Protein AF-A0A2T6CZB6-F1 (afdb_monomer_lite)

pLDDT: mean 95.71, std 3.41, range [75.12, 98.56]

Sequence (155 aa):
MEKVGVYDSRVLAYAHFWNPETTRARNELVRSARQARKDGNDAEYQNLHDRIEQLDRRNHLQVFSTESVAELLAAIAPRLESLQRELGVVRLVSRWDEAALAAVPETARVDVTDRLAAEFLPAPTDRQREIMAQMKEKAPLPLPVARMMAAANKL

Structure (mmCIF, N/CA/C/O backbone):
data_AF-A0A2T6CZB6-F1
#
_entry.id   AF-A0A2T6CZB6-F1
#
loop_
_atom_site.group_PDB
_atom_site.id
_atom_site.type_symbol
_atom_site.label_atom_id
_atom_site.label_alt_id
_atom_site.label_comp_id
_atom_site.label_asym_id
_atom_site.label_entity_id
_atom_site.label_seq_id
_atom_site.pdbx_PDB_ins_code
_atom_site.Cartn_x
_atom_site.Cartn_y
_atom_site.Cartn_z
_atom_site.occupancy
_atom_site.B_iso_or_equiv
_atom_site.auth_seq_id
_atom_site.auth_comp_id
_atom_site.auth_asym_id
_atom_site.auth_atom_id
_atom_site.pdbx_PDB_model_num
ATOM 1 N N . MET A 1 1 ? -14.763 -9.496 23.912 1.00 75.12 1 MET A N 1
ATOM 2 C CA . MET A 1 1 ? -15.078 -9.324 22.479 1.00 75.12 1 MET A CA 1
ATOM 3 C C . MET A 1 1 ? -13.763 -9.195 21.740 1.00 75.12 1 MET A C 1
ATOM 5 O O . MET A 1 1 ? -12.952 -8.371 22.149 1.00 75.12 1 MET A O 1
ATOM 9 N N . GLU A 1 2 ? -13.527 -10.029 20.733 1.00 89.94 2 GLU A N 1
ATOM 10 C CA . GLU A 1 2 ? -12.305 -9.961 19.926 1.00 89.94 2 GLU A CA 1
ATOM 11 C C . GLU A 1 2 ? -12.280 -8.666 19.104 1.00 89.94 2 GLU A C 1
ATOM 13 O O . GLU A 1 2 ? -13.310 -8.248 18.571 1.00 89.94 2 GLU A O 1
ATOM 18 N N . LYS A 1 3 ? -11.122 -8.002 19.036 1.00 97.44 3 LYS A N 1
ATOM 19 C CA . LYS A 1 3 ? -10.943 -6.771 18.257 1.00 97.44 3 LYS A CA 1
ATOM 20 C C . LYS A 1 3 ? -10.440 -7.095 16.853 1.00 97.44 3 LYS A C 1
ATOM 22 O O . LYS A 1 3 ? -9.636 -8.007 16.670 1.00 97.44 3 LYS A O 1
ATOM 27 N N . VAL A 1 4 ? -10.884 -6.327 15.866 1.00 97.88 4 VAL A N 1
ATOM 28 C CA . VAL A 1 4 ? -10.471 -6.447 14.463 1.00 97.88 4 VAL A CA 1
ATOM 29 C C . VAL A 1 4 ? -9.720 -5.186 14.063 1.00 97.88 4 VAL A C 1
ATOM 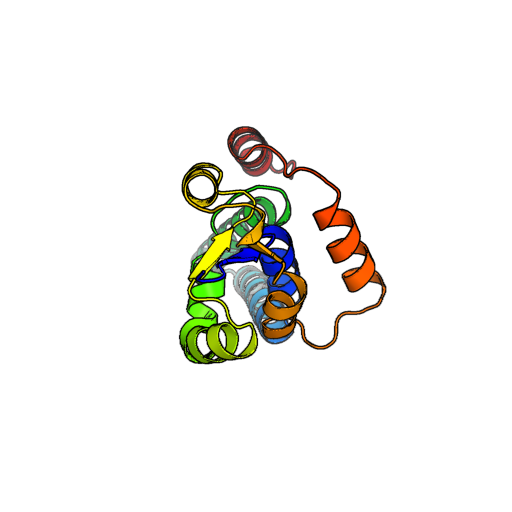31 O O . VAL A 1 4 ? -10.239 -4.082 14.227 1.00 97.88 4 VAL A O 1
ATOM 34 N N . GLY A 1 5 ? -8.515 -5.355 13.525 1.00 97.94 5 GLY A N 1
ATOM 35 C CA . GLY A 1 5 ? -7.730 -4.258 12.978 1.00 97.94 5 GLY A CA 1
ATOM 36 C C . GLY A 1 5 ? -8.301 -3.848 11.630 1.00 97.94 5 GLY A C 1
ATOM 37 O O . GLY A 1 5 ? -8.344 -4.653 10.705 1.00 97.94 5 GLY A O 1
ATOM 38 N N . VAL A 1 6 ? -8.748 -2.607 11.515 1.00 98.19 6 VAL A N 1
ATOM 39 C CA . VAL A 1 6 ? -9.231 -2.014 10.272 1.00 98.19 6 VAL A CA 1
ATOM 40 C C . VAL A 1 6 ? -8.147 -1.102 9.717 1.00 98.19 6 VAL A C 1
ATOM 42 O O . VAL A 1 6 ? -7.551 -0.331 10.465 1.00 98.19 6 VAL A O 1
ATOM 45 N N . TYR A 1 7 ? -7.868 -1.203 8.420 1.00 98.00 7 TYR A N 1
ATOM 46 C CA . TYR A 1 7 ? -6.802 -0.428 7.787 1.00 98.00 7 TYR A CA 1
ATOM 47 C C . TYR A 1 7 ? -7.228 0.203 6.458 1.00 98.00 7 TYR A C 1
ATOM 49 O O . TYR A 1 7 ? -8.023 -0.369 5.713 1.00 98.00 7 TYR A O 1
ATOM 57 N N . ASP A 1 8 ? -6.674 1.367 6.118 1.00 98.31 8 ASP A N 1
ATOM 58 C CA . ASP A 1 8 ? -6.808 1.955 4.779 1.00 98.31 8 ASP A CA 1
ATOM 59 C C . ASP A 1 8 ? -5.756 1.381 3.820 1.00 98.31 8 ASP A C 1
ATOM 61 O O . ASP A 1 8 ? -4.593 1.781 3.863 1.00 98.31 8 ASP A O 1
ATOM 65 N N . SER A 1 9 ? -6.156 0.462 2.931 1.00 98.06 9 SER A N 1
ATOM 66 C CA . SER A 1 9 ? -5.238 -0.213 1.994 1.00 98.06 9 SER A CA 1
ATOM 67 C C . SER A 1 9 ? -4.394 0.752 1.159 1.00 98.06 9 SER A C 1
ATOM 69 O O . SER A 1 9 ? -3.232 0.461 0.876 1.00 98.06 9 SER A O 1
ATOM 71 N N . ARG A 1 10 ? -4.933 1.928 0.825 1.00 98.56 10 ARG A N 1
ATOM 72 C CA . ARG A 1 10 ? -4.228 2.937 0.029 1.00 98.56 10 ARG A CA 1
ATOM 73 C C . ARG A 1 10 ? -3.051 3.539 0.776 1.00 98.56 10 ARG A C 1
ATOM 75 O O . ARG A 1 10 ? -2.023 3.825 0.171 1.00 98.56 10 ARG A O 1
ATOM 82 N N . VAL A 1 11 ? -3.186 3.724 2.089 1.00 98.56 11 VAL A N 1
ATOM 83 C CA . VAL A 1 11 ? -2.100 4.243 2.928 1.00 98.56 11 VAL A CA 1
ATOM 84 C C . VAL A 1 11 ? -0.960 3.229 2.993 1.00 98.56 11 VAL A C 1
ATOM 86 O O . VAL A 1 11 ? 0.198 3.627 2.888 1.00 98.56 11 VAL A O 1
ATOM 89 N N . LEU A 1 12 ? -1.262 1.926 3.069 1.00 98.31 12 LEU A N 1
ATOM 90 C CA . LEU A 1 12 ? -0.222 0.892 3.002 1.00 98.31 12 LEU A CA 1
ATOM 91 C C . LEU A 1 12 ? 0.455 0.862 1.634 1.00 98.31 12 LEU A C 1
ATOM 93 O O . LEU A 1 12 ? 1.680 0.809 1.572 1.00 98.31 12 LEU A O 1
ATOM 97 N N . ALA A 1 13 ? -0.318 0.957 0.550 1.00 98.38 13 ALA A N 1
ATOM 98 C CA . ALA A 1 13 ? 0.228 1.030 -0.802 1.00 98.38 13 ALA A CA 1
ATOM 99 C C . ALA A 1 13 ? 1.147 2.246 -0.988 1.00 98.38 13 ALA A C 1
ATOM 101 O O . ALA A 1 13 ? 2.247 2.123 -1.525 1.00 98.38 13 ALA A O 1
ATOM 102 N N . TYR A 1 14 ? 0.738 3.411 -0.479 1.00 98.44 14 TYR A N 1
ATOM 103 C CA . TYR A 1 14 ? 1.541 4.629 -0.509 1.00 98.44 14 TYR A CA 1
ATOM 104 C C . TYR A 1 14 ? 2.826 4.493 0.320 1.00 98.44 14 TYR A C 1
ATOM 106 O O . TYR A 1 14 ? 3.910 4.829 -0.160 1.00 98.44 14 TYR A O 1
ATOM 114 N N . ALA A 1 15 ? 2.734 3.964 1.543 1.00 98.31 15 ALA A N 1
ATOM 115 C CA . ALA A 1 15 ? 3.894 3.711 2.394 1.00 98.31 15 ALA A CA 1
ATOM 116 C C . ALA A 1 15 ? 4.879 2.730 1.734 1.00 98.31 15 ALA A C 1
ATOM 118 O O . ALA A 1 15 ? 6.076 3.004 1.675 1.00 98.31 15 ALA A O 1
ATOM 119 N N . HIS A 1 16 ? 4.376 1.636 1.160 1.00 97.81 16 HIS A N 1
ATOM 120 C CA . HIS A 1 16 ? 5.180 0.666 0.421 1.00 97.81 16 HIS A CA 1
ATOM 121 C C . HIS A 1 16 ? 5.838 1.276 -0.822 1.00 97.81 16 HIS A C 1
ATOM 123 O O . HIS A 1 16 ? 7.024 1.061 -1.055 1.00 97.81 16 HIS A O 1
ATOM 129 N N . PHE A 1 17 ? 5.124 2.098 -1.595 1.00 96.81 17 PHE A N 1
ATOM 130 C CA . PHE A 1 17 ? 5.687 2.773 -2.769 1.00 96.81 17 PHE A CA 1
ATOM 131 C C . PHE A 1 17 ? 6.928 3.620 -2.431 1.00 96.81 17 PHE A C 1
ATOM 133 O O . PHE A 1 17 ? 7.885 3.674 -3.216 1.00 96.81 17 PHE A O 1
ATOM 140 N N . TRP A 1 18 ? 6.914 4.251 -1.254 1.00 97.38 18 TRP A N 1
ATOM 141 C CA . TRP A 1 18 ? 7.995 5.087 -0.731 1.00 97.38 18 TRP A CA 1
ATOM 142 C C . TRP A 1 18 ? 9.009 4.347 0.145 1.00 97.38 18 TRP A C 1
ATOM 144 O O . TRP A 1 18 ? 9.995 4.957 0.565 1.00 97.38 18 TRP A O 1
ATOM 154 N N . ASN A 1 19 ? 8.822 3.051 0.394 1.00 96.06 19 ASN A N 1
ATOM 155 C CA . ASN A 1 19 ? 9.808 2.233 1.088 1.00 96.06 19 ASN A CA 1
ATOM 156 C C . ASN A 1 19 ? 11.174 2.324 0.358 1.00 96.06 19 ASN A C 1
ATOM 158 O O . ASN A 1 19 ? 11.210 2.260 -0.881 1.00 96.06 19 ASN A O 1
ATOM 162 N N . PRO A 1 20 ? 12.305 2.470 1.079 1.00 95.06 20 PRO A N 1
ATOM 163 C CA . PRO A 1 20 ? 13.621 2.626 0.459 1.00 95.06 20 PRO A CA 1
ATOM 164 C C . PRO A 1 20 ? 14.034 1.472 -0.460 1.00 95.06 20 PRO A C 1
ATOM 166 O O . PRO A 1 20 ? 14.597 1.716 -1.527 1.00 95.06 20 PRO A O 1
ATOM 169 N N . GLU A 1 21 ? 13.755 0.228 -0.078 1.00 94.19 21 GLU A N 1
ATOM 170 C CA . GLU A 1 21 ? 14.091 -0.964 -0.862 1.00 94.19 21 GLU A CA 1
ATOM 171 C C . GLU A 1 21 ? 13.222 -1.048 -2.116 1.00 94.19 21 GLU A C 1
ATOM 173 O O . GLU A 1 21 ? 13.746 -1.198 -3.221 1.00 94.19 21 GLU A O 1
ATOM 178 N N . THR A 1 22 ? 11.913 -0.825 -1.973 1.00 94.31 22 THR A N 1
ATOM 179 C CA . THR A 1 22 ? 10.974 -0.773 -3.107 1.00 94.31 22 THR A CA 1
ATOM 180 C C . THR A 1 22 ? 11.348 0.336 -4.091 1.00 94.31 22 THR A C 1
ATOM 182 O O . THR A 1 22 ? 11.373 0.127 -5.306 1.00 94.31 22 THR A O 1
ATOM 185 N N . THR A 1 23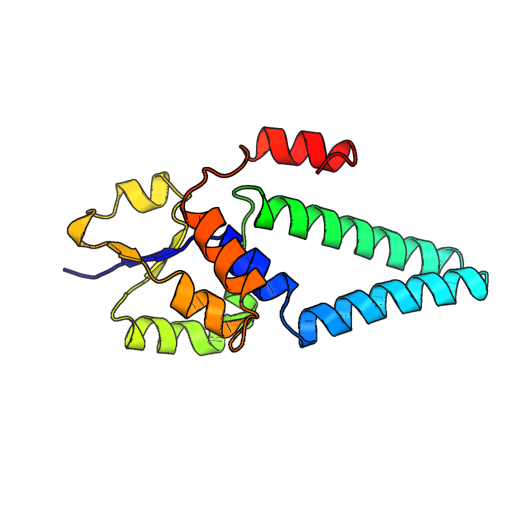 ? 11.714 1.513 -3.581 1.00 94.88 23 THR A N 1
ATOM 186 C CA . THR A 1 23 ? 12.185 2.637 -4.399 1.00 94.88 23 THR A CA 1
ATOM 187 C C . THR A 1 23 ? 13.477 2.296 -5.136 1.00 94.88 23 THR A C 1
ATOM 189 O O . THR A 1 23 ? 13.598 2.595 -6.326 1.00 94.88 23 THR A O 1
ATOM 192 N N . ARG A 1 24 ? 14.438 1.641 -4.471 1.00 97.00 24 ARG A N 1
ATOM 193 C CA . ARG A 1 24 ? 15.678 1.180 -5.112 1.00 97.00 24 ARG A CA 1
ATOM 194 C C . ARG A 1 24 ? 15.391 0.170 -6.219 1.00 97.00 24 ARG A C 1
ATOM 196 O O . ARG A 1 24 ? 15.887 0.363 -7.325 1.00 97.00 24 ARG A O 1
ATOM 203 N N . ALA A 1 25 ? 14.563 -0.840 -5.956 1.00 96.12 25 ALA A N 1
ATOM 204 C CA . ALA A 1 25 ? 14.207 -1.870 -6.930 1.00 96.12 25 ALA A CA 1
ATOM 205 C C . ALA A 1 25 ? 13.505 -1.288 -8.168 1.00 96.12 25 ALA A C 1
ATOM 207 O O . ALA A 1 25 ? 13.854 -1.627 -9.298 1.00 96.12 25 ALA A O 1
ATOM 208 N N . ARG A 1 26 ? 12.567 -0.351 -7.978 1.00 96.12 26 ARG A N 1
ATOM 209 C CA . ARG A 1 26 ? 11.908 0.359 -9.086 1.00 96.12 26 ARG A CA 1
ATOM 210 C C . ARG A 1 26 ? 12.903 1.184 -9.907 1.00 96.12 26 ARG A C 1
ATOM 212 O O . ARG A 1 26 ? 12.876 1.142 -11.134 1.00 96.12 26 ARG A O 1
ATOM 219 N N . ASN A 1 27 ? 13.798 1.917 -9.246 1.00 97.25 27 ASN A N 1
ATOM 220 C CA . ASN A 1 27 ? 14.816 2.715 -9.932 1.00 97.25 27 ASN A CA 1
ATOM 221 C C . ASN A 1 27 ? 15.811 1.839 -10.707 1.00 97.25 27 ASN A C 1
ATOM 223 O O . ASN A 1 27 ? 16.243 2.234 -11.789 1.00 97.25 27 ASN A O 1
ATOM 227 N N . GLU A 1 28 ? 16.160 0.665 -10.172 1.00 98.19 28 GLU A N 1
ATOM 228 C CA . GLU A 1 28 ? 16.961 -0.336 -10.878 1.00 98.19 28 GLU A CA 1
ATOM 229 C C . GLU A 1 28 ? 16.247 -0.808 -12.139 1.00 98.19 28 GLU A C 1
ATOM 231 O O . GLU A 1 28 ? 16.810 -0.695 -13.220 1.00 98.19 28 GLU A O 1
ATOM 236 N N . LEU A 1 29 ? 14.980 -1.216 -12.026 1.00 98.06 29 LEU A N 1
ATOM 237 C CA . LEU A 1 29 ? 14.179 -1.680 -13.159 1.00 98.06 29 LEU A CA 1
ATOM 238 C C . LEU A 1 29 ? 14.151 -0.651 -14.304 1.00 98.06 29 LEU A C 1
ATOM 240 O O . LEU A 1 29 ? 14.411 -0.987 -15.460 1.00 98.06 29 LEU A O 1
ATOM 244 N N . VAL A 1 30 ? 13.915 0.624 -13.977 1.00 98.06 30 VAL A N 1
ATOM 245 C CA . VAL A 1 30 ? 13.941 1.726 -14.952 1.00 98.06 30 VAL A CA 1
ATOM 246 C C . VAL A 1 30 ? 15.337 1.920 -15.552 1.00 98.06 30 VAL A C 1
ATOM 248 O O . VAL A 1 30 ? 15.465 2.189 -16.750 1.00 98.06 30 VAL A O 1
ATOM 251 N N . ARG A 1 31 ? 16.401 1.803 -14.749 1.00 98.50 31 ARG A N 1
ATOM 252 C CA . ARG A 1 31 ? 17.780 1.927 -15.237 1.00 98.50 31 ARG A CA 1
ATOM 253 C C . ARG A 1 31 ? 18.136 0.787 -16.185 1.00 98.50 31 ARG A C 1
ATOM 255 O O . ARG A 1 31 ? 18.673 1.071 -17.253 1.00 98.50 31 ARG A O 1
ATOM 262 N N . SER A 1 32 ? 17.800 -0.452 -15.836 1.00 98.44 32 SER A N 1
ATOM 263 C CA . SER A 1 32 ? 18.013 -1.628 -16.679 1.00 98.44 32 SER A CA 1
ATOM 264 C C . SER A 1 32 ? 17.284 -1.484 -18.014 1.00 98.44 32 SER A C 1
ATOM 266 O O . SER A 1 32 ? 17.897 -1.696 -19.053 1.00 98.44 32 SER A O 1
ATOM 268 N N . ALA A 1 33 ? 16.027 -1.017 -18.015 1.00 98.38 33 ALA A N 1
ATOM 269 C CA . ALA A 1 33 ? 15.276 -0.799 -19.256 1.00 98.38 33 ALA A CA 1
ATOM 270 C C . ALA A 1 33 ? 15.961 0.243 -20.154 1.00 98.38 33 ALA A C 1
ATOM 272 O O . ALA A 1 33 ? 16.132 0.046 -21.357 1.00 98.38 33 ALA A O 1
ATOM 273 N N . ARG A 1 34 ? 16.418 1.355 -19.562 1.00 98.25 34 ARG A N 1
ATOM 274 C CA . ARG A 1 34 ? 17.177 2.386 -20.286 1.00 98.25 34 ARG A CA 1
ATOM 275 C C . ARG A 1 34 ? 18.493 1.848 -20.840 1.00 98.25 34 ARG A C 1
ATOM 277 O O . ARG A 1 34 ? 18.891 2.275 -21.918 1.00 98.25 34 ARG A O 1
ATOM 284 N N . GLN A 1 35 ? 19.168 0.965 -20.108 1.00 98.44 35 GLN A N 1
ATOM 285 C CA . GLN A 1 35 ? 20.424 0.364 -20.544 1.00 98.44 35 GLN A CA 1
ATOM 286 C C . GLN A 1 35 ? 20.196 -0.614 -21.702 1.00 98.44 35 GLN A C 1
ATOM 288 O O . GLN A 1 35 ? 20.817 -0.444 -22.743 1.00 98.44 35 GLN A O 1
ATOM 293 N N . ALA A 1 36 ? 19.221 -1.521 -21.592 1.00 98.44 36 ALA A N 1
ATOM 294 C CA . ALA A 1 36 ? 18.846 -2.437 -22.672 1.00 98.44 36 ALA A CA 1
ATOM 295 C C . ALA A 1 36 ? 18.514 -1.692 -23.976 1.00 98.44 36 ALA A C 1
ATOM 297 O O . ALA A 1 36 ? 18.984 -2.070 -25.047 1.00 98.44 36 ALA A O 1
ATOM 298 N N . ARG A 1 37 ? 17.794 -0.565 -23.876 1.00 97.88 37 ARG A N 1
ATOM 299 C CA . ARG A 1 37 ? 17.510 0.307 -25.025 1.00 97.88 37 ARG A CA 1
ATOM 300 C C . ARG A 1 37 ? 18.769 0.931 -25.635 1.00 97.88 37 ARG A C 1
ATOM 302 O O . ARG A 1 37 ? 18.846 1.065 -26.851 1.00 97.88 37 ARG A O 1
ATOM 309 N N . LYS A 1 38 ? 19.738 1.351 -24.815 1.00 98.19 38 LYS A N 1
ATOM 310 C CA . LYS A 1 38 ? 21.020 1.899 -25.302 1.00 98.19 38 LYS A CA 1
ATOM 311 C C . LYS A 1 38 ? 21.868 0.837 -25.993 1.00 98.19 38 LYS A C 1
ATOM 313 O O . LYS A 1 38 ? 22.531 1.152 -26.974 1.00 98.19 38 LYS A O 1
ATOM 318 N N . ASP A 1 39 ? 21.811 -0.392 -25.495 1.00 98.12 39 ASP A N 1
ATOM 319 C CA . ASP A 1 39 ? 22.574 -1.526 -26.016 1.00 98.12 39 ASP A CA 1
ATOM 320 C C . ASP A 1 39 ? 21.910 -2.174 -27.246 1.00 98.12 39 ASP A C 1
ATOM 322 O O . ASP A 1 39 ? 22.436 -3.143 -27.788 1.00 98.12 39 ASP A O 1
ATOM 326 N N . GLY A 1 40 ? 20.756 -1.659 -27.694 1.00 98.19 40 GLY A N 1
ATOM 327 C CA . GLY A 1 40 ? 19.997 -2.214 -28.820 1.00 98.19 40 GLY A CA 1
ATOM 328 C C . GLY A 1 40 ? 19.391 -3.592 -28.535 1.00 98.19 40 GLY A C 1
ATOM 329 O O . GLY A 1 40 ? 19.060 -4.327 -29.463 1.00 98.19 40 GLY A O 1
ATOM 330 N N . ASN A 1 41 ? 19.264 -3.971 -27.260 1.00 98.19 41 ASN A N 1
ATOM 331 C CA . ASN A 1 41 ? 18.639 -5.223 -26.854 1.00 98.19 41 ASN A CA 1
ATOM 332 C C . ASN A 1 41 ? 17.124 -5.026 -26.708 1.00 98.19 41 ASN A C 1
ATOM 334 O O . ASN A 1 41 ? 16.596 -4.894 -25.601 1.00 98.19 41 ASN A O 1
ATOM 338 N N . ASP A 1 42 ? 16.433 -4.986 -27.846 1.00 97.75 42 ASP A N 1
ATOM 339 C CA . ASP A 1 42 ? 15.001 -4.680 -27.915 1.00 97.75 42 ASP A CA 1
ATOM 340 C C . ASP A 1 42 ? 14.132 -5.688 -27.149 1.00 97.75 42 ASP A C 1
ATOM 342 O O . ASP A 1 42 ? 13.152 -5.299 -26.514 1.00 97.75 42 ASP A O 1
ATOM 346 N N . ALA A 1 43 ? 14.507 -6.972 -27.148 1.00 98.19 43 ALA A N 1
ATOM 347 C CA . ALA A 1 43 ? 13.770 -8.011 -26.429 1.00 98.19 43 ALA A CA 1
ATOM 348 C C . ALA A 1 43 ? 13.813 -7.789 -24.909 1.00 98.19 43 ALA A C 1
ATOM 350 O O . ALA A 1 43 ? 12.781 -7.845 -24.238 1.00 98.19 43 ALA A O 1
ATOM 351 N N . GLU A 1 44 ? 14.997 -7.488 -24.368 1.00 98.25 44 GLU A N 1
ATOM 352 C CA . GLU A 1 44 ? 15.146 -7.190 -22.942 1.00 98.25 44 GLU A CA 1
ATOM 353 C C . GLU A 1 44 ? 14.498 -5.851 -22.580 1.00 98.25 44 GLU A C 1
ATOM 355 O O . GLU A 1 44 ? 13.836 -5.741 -21.547 1.00 98.25 44 GLU A O 1
ATOM 360 N N . TYR A 1 45 ? 14.621 -4.840 -23.445 1.00 98.50 45 TYR A N 1
ATOM 361 C CA . TYR A 1 45 ? 13.934 -3.568 -23.250 1.00 98.50 45 TYR A CA 1
ATOM 362 C C . TYR A 1 45 ? 12.417 -3.757 -23.148 1.00 98.50 45 TYR A C 1
ATOM 364 O O . TYR A 1 45 ? 11.824 -3.244 -22.199 1.00 98.50 45 TYR A O 1
ATOM 372 N N . GLN A 1 46 ? 11.803 -4.510 -24.065 1.00 98.31 46 GLN A N 1
ATOM 373 C CA . GLN A 1 46 ? 10.358 -4.741 -24.059 1.00 98.31 46 GLN A CA 1
ATOM 374 C C . GLN A 1 46 ? 9.912 -5.479 -22.793 1.00 98.31 46 GLN A C 1
ATOM 376 O O . GLN A 1 46 ? 8.977 -5.047 -22.125 1.00 98.31 46 GLN A O 1
ATOM 381 N N . ASN A 1 47 ? 10.633 -6.532 -22.399 1.00 98.25 47 ASN A N 1
ATOM 382 C CA . ASN A 1 47 ? 10.355 -7.271 -21.167 1.00 98.25 47 ASN A CA 1
ATOM 383 C C . ASN A 1 47 ? 10.404 -6.365 -19.920 1.00 98.25 47 ASN A C 1
ATOM 385 O O . 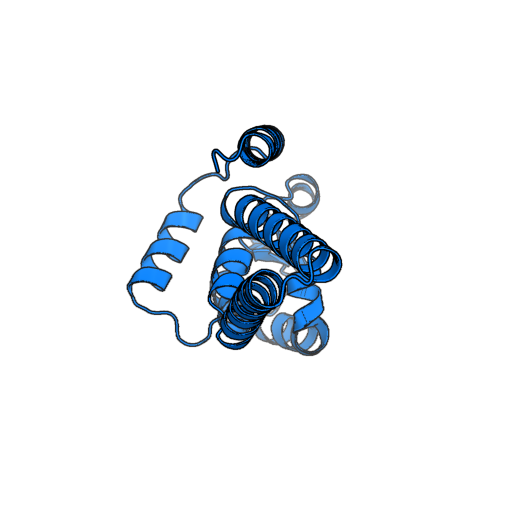ASN A 1 47 ? 9.518 -6.402 -19.063 1.00 98.25 47 ASN A O 1
ATOM 389 N N . LEU A 1 48 ? 11.433 -5.521 -19.802 1.00 98.50 48 LEU A N 1
ATOM 390 C CA . LEU A 1 48 ? 11.563 -4.597 -18.674 1.00 98.50 48 LEU A CA 1
ATOM 391 C C . LEU A 1 48 ? 10.510 -3.483 -18.718 1.00 98.50 48 LEU A C 1
ATOM 393 O O . LEU A 1 48 ? 9.993 -3.100 -17.670 1.00 98.50 48 LEU A O 1
ATOM 397 N N . HIS A 1 49 ? 10.173 -2.988 -19.909 1.00 97.31 49 HIS A N 1
ATOM 398 C CA . HIS A 1 49 ? 9.127 -1.992 -20.117 1.00 97.31 49 HIS A CA 1
ATOM 399 C C . HIS A 1 49 ? 7.756 -2.505 -19.665 1.00 97.31 49 HIS A C 1
ATOM 401 O O . HIS A 1 49 ? 7.107 -1.852 -18.850 1.00 97.31 49 HIS A O 1
ATOM 407 N N . ASP A 1 50 ? 7.364 -3.707 -20.089 1.00 97.50 50 ASP A N 1
ATOM 408 C CA . ASP A 1 50 ? 6.085 -4.314 -19.705 1.00 97.50 50 ASP A CA 1
ATOM 409 C C . ASP A 1 50 ? 5.980 -4.479 -18.182 1.00 97.50 50 ASP A C 1
ATOM 411 O O . ASP A 1 50 ? 4.933 -4.235 -17.579 1.00 97.50 50 ASP A O 1
ATOM 415 N N . ARG A 1 51 ? 7.088 -4.839 -17.521 1.00 97.75 51 ARG A N 1
ATOM 416 C CA . ARG A 1 51 ? 7.155 -4.926 -16.054 1.00 97.75 51 ARG 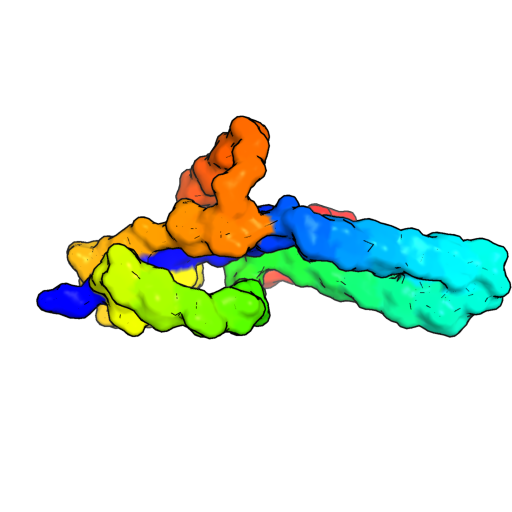A CA 1
ATOM 417 C C . ARG A 1 51 ? 6.994 -3.564 -15.379 1.00 97.75 51 ARG A C 1
ATOM 419 O O . ARG A 1 51 ? 6.367 -3.499 -14.322 1.00 97.75 51 ARG A O 1
ATOM 426 N N . ILE A 1 52 ? 7.555 -2.498 -15.955 1.00 96.94 52 ILE A N 1
ATOM 427 C CA . ILE A 1 52 ? 7.387 -1.125 -15.454 1.00 96.94 52 ILE A CA 1
ATOM 428 C C . ILE A 1 52 ? 5.920 -0.711 -15.573 1.00 96.94 52 ILE A C 1
ATOM 430 O O . ILE A 1 52 ? 5.336 -0.297 -14.576 1.00 96.94 52 ILE A O 1
ATOM 434 N N . GLU A 1 53 ? 5.298 -0.900 -16.739 1.00 95.44 53 GLU A N 1
ATOM 435 C CA . GLU A 1 53 ? 3.892 -0.540 -16.953 1.00 95.44 53 GLU A CA 1
ATOM 436 C C . GLU A 1 53 ? 2.949 -1.302 -16.016 1.00 95.44 53 GLU A C 1
ATOM 438 O O . GLU A 1 53 ? 2.041 -0.717 -15.420 1.00 95.44 53 GLU A O 1
ATOM 443 N N . GLN A 1 54 ? 3.180 -2.605 -15.829 1.00 94.88 54 GLN A N 1
ATOM 444 C CA . GLN A 1 54 ? 2.405 -3.419 -14.890 1.00 94.88 54 GLN A CA 1
ATOM 445 C C . GLN A 1 54 ? 2.567 -2.931 -13.446 1.00 94.88 54 GLN A C 1
ATOM 447 O O . GLN A 1 54 ? 1.580 -2.848 -12.707 1.00 94.88 54 GLN A O 1
ATOM 452 N N . LEU A 1 55 ? 3.796 -2.592 -13.042 1.00 94.69 55 LEU A N 1
ATOM 453 C CA . LEU A 1 55 ? 4.086 -2.074 -11.709 1.00 94.69 55 LEU A CA 1
ATOM 454 C C . LEU A 1 55 ? 3.413 -0.717 -11.477 1.00 94.69 55 LEU A C 1
ATOM 456 O O . LEU A 1 55 ? 2.747 -0.549 -10.455 1.00 94.69 55 LEU A O 1
ATOM 460 N N . ASP A 1 56 ? 3.549 0.221 -12.412 1.00 93.88 56 ASP A N 1
ATOM 461 C CA . ASP A 1 56 ? 2.970 1.563 -12.310 1.00 93.88 56 ASP A CA 1
ATOM 462 C C . ASP A 1 56 ? 1.442 1.501 -12.284 1.00 93.88 56 ASP A C 1
ATOM 464 O O . ASP A 1 56 ? 0.812 2.082 -11.396 1.00 93.88 56 ASP A O 1
ATOM 468 N N . ARG A 1 57 ? 0.836 0.701 -13.171 1.00 95.06 57 ARG A N 1
ATOM 469 C CA . ARG A 1 57 ? -0.610 0.460 -13.169 1.00 95.06 57 ARG A CA 1
ATOM 470 C C . ARG A 1 57 ? -1.086 -0.085 -11.827 1.00 95.06 57 ARG A C 1
ATOM 472 O O . ARG A 1 57 ? -2.068 0.422 -11.286 1.00 95.06 57 ARG A O 1
ATOM 479 N N . ARG A 1 58 ? -0.423 -1.108 -11.280 1.00 96.00 58 ARG A N 1
ATOM 480 C CA . ARG A 1 58 ? -0.798 -1.677 -9.977 1.00 96.00 58 ARG A CA 1
ATOM 481 C C . ARG A 1 58 ? -0.670 -0.641 -8.861 1.00 96.00 58 ARG A C 1
ATOM 483 O O . ARG A 1 58 ? -1.616 -0.481 -8.096 1.00 96.00 58 ARG A O 1
ATOM 490 N N . ASN A 1 59 ? 0.445 0.090 -8.807 1.00 95.56 59 ASN A N 1
ATOM 491 C CA . ASN A 1 59 ? 0.676 1.120 -7.793 1.00 95.56 59 ASN A CA 1
ATOM 492 C C . ASN A 1 59 ? -0.414 2.201 -7.839 1.00 95.56 59 ASN A C 1
ATOM 494 O O . ASN A 1 59 ? -0.974 2.547 -6.802 1.00 95.56 59 ASN A O 1
ATOM 498 N N . HIS A 1 60 ? -0.773 2.692 -9.030 1.00 95.31 60 HIS A N 1
ATOM 499 C CA . HIS A 1 60 ? -1.859 3.661 -9.182 1.00 95.31 60 HIS A CA 1
A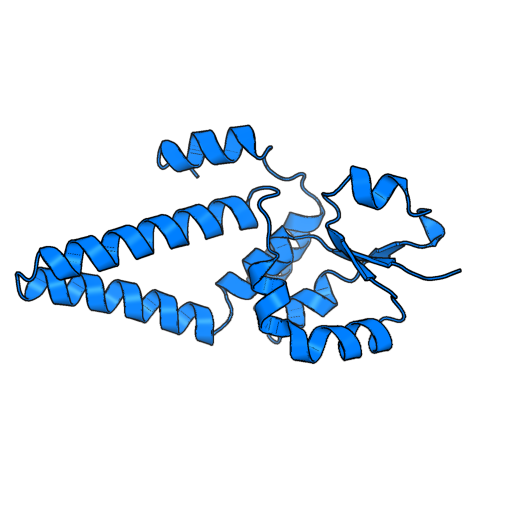TOM 500 C C . HIS A 1 60 ? -3.200 3.099 -8.704 1.00 95.31 60 HIS A C 1
ATOM 502 O O . HIS A 1 60 ? -3.901 3.753 -7.933 1.00 95.31 60 HIS A O 1
ATOM 508 N N . LEU A 1 61 ? -3.554 1.874 -9.100 1.00 97.44 61 LEU A N 1
ATOM 509 C CA . LEU A 1 61 ? -4.807 1.252 -8.666 1.00 97.44 61 LEU A CA 1
ATOM 510 C C . LEU A 1 61 ? -4.863 1.057 -7.144 1.00 97.44 61 LEU A C 1
ATOM 512 O O . LEU A 1 61 ? -5.902 1.298 -6.535 1.00 97.44 61 LEU A O 1
ATOM 516 N N . GLN A 1 62 ? -3.756 0.674 -6.514 1.00 97.56 62 GLN A N 1
ATOM 517 C CA . GLN A 1 62 ? -3.700 0.466 -5.066 1.00 97.56 62 GLN A CA 1
ATOM 518 C C . GLN A 1 62 ? -3.678 1.772 -4.266 1.00 97.56 62 GLN A C 1
ATOM 520 O O . GLN A 1 62 ? -4.252 1.825 -3.184 1.00 97.56 62 GLN A O 1
ATOM 525 N N . VAL A 1 63 ? -3.038 2.830 -4.773 1.00 96.94 63 VAL A N 1
ATOM 526 C CA . VAL A 1 63 ? -2.955 4.129 -4.080 1.00 96.94 63 VAL A CA 1
ATOM 527 C C . VAL A 1 63 ? -4.233 4.949 -4.259 1.00 96.94 63 VAL A C 1
ATOM 529 O O . VAL A 1 63 ? -4.676 5.611 -3.321 1.00 96.94 63 VAL A O 1
ATOM 532 N N . PHE A 1 64 ? -4.851 4.912 -5.440 1.00 96.00 64 PHE A N 1
ATOM 533 C CA . PHE A 1 64 ? -6.012 5.752 -5.743 1.00 96.00 64 PHE A CA 1
ATOM 534 C C . PHE A 1 64 ? -7.358 5.042 -5.576 1.00 96.00 64 PHE A C 1
ATOM 536 O O . PHE A 1 64 ? -8.387 5.716 -5.525 1.00 96.00 64 PHE A O 1
ATOM 543 N N . SER A 1 65 ? -7.377 3.711 -5.473 1.00 96.88 65 SER A N 1
ATOM 544 C CA . SER A 1 65 ? -8.606 2.914 -5.446 1.00 96.88 65 SER A CA 1
ATOM 545 C C . SER A 1 65 ? -8.598 1.838 -4.349 1.00 96.88 65 SER A C 1
ATOM 547 O O . SER A 1 65 ? -7.890 1.954 -3.354 1.00 96.88 65 SER A O 1
ATOM 549 N N . THR A 1 66 ? -9.440 0.818 -4.497 1.00 96.06 66 THR A N 1
ATOM 550 C CA . THR A 1 66 ? -9.628 -0.303 -3.566 1.00 96.06 66 THR A CA 1
ATOM 551 C C . THR A 1 66 ? -9.004 -1.596 -4.096 1.00 96.06 66 THR A C 1
ATOM 553 O O . THR A 1 66 ? -9.450 -2.684 -3.736 1.00 96.06 66 THR A O 1
ATOM 556 N N . GLU A 1 67 ? -8.026 -1.499 -5.004 1.00 96.38 67 GLU A N 1
ATOM 557 C CA . GLU A 1 67 ? -7.304 -2.675 -5.499 1.00 96.38 67 GLU A CA 1
ATOM 558 C C . GLU A 1 67 ? -6.610 -3.392 -4.333 1.00 96.38 67 GLU A C 1
ATOM 560 O O . GLU A 1 67 ? -6.175 -2.762 -3.363 1.00 96.38 67 GLU A O 1
ATOM 565 N N . SER A 1 68 ? -6.547 -4.722 -4.413 1.00 95.12 68 SER A N 1
ATOM 566 C CA . SER A 1 68 ? -6.006 -5.549 -3.332 1.00 95.12 68 SER A CA 1
ATOM 567 C C . SER A 1 68 ? -4.549 -5.196 -3.034 1.00 95.12 68 SER A C 1
ATOM 569 O O . SER A 1 68 ? -3.772 -4.977 -3.958 1.00 95.12 68 SER A O 1
ATOM 571 N N . VAL A 1 69 ? -4.187 -5.198 -1.749 1.00 97.00 69 VAL A N 1
ATOM 572 C CA . VAL A 1 69 ? -2.807 -5.052 -1.240 1.00 97.00 69 VAL A CA 1
ATOM 573 C C . VAL A 1 69 ? -2.317 -6.329 -0.549 1.00 97.00 69 VAL A C 1
ATOM 575 O O . VAL A 1 69 ? -1.441 -6.295 0.317 1.00 97.00 69 VAL A O 1
ATOM 578 N N . ALA A 1 70 ? -2.934 -7.469 -0.870 1.00 94.94 70 ALA A N 1
ATOM 579 C CA . ALA A 1 70 ? -2.637 -8.747 -0.231 1.00 94.94 70 ALA A CA 1
ATOM 580 C C . ALA A 1 70 ? -1.158 -9.139 -0.360 1.00 94.94 70 ALA A C 1
ATOM 582 O O . ALA A 1 70 ? -0.595 -9.711 0.570 1.00 94.94 70 ALA A O 1
ATOM 583 N N . GLU A 1 71 ? -0.506 -8.795 -1.469 1.00 95.00 71 GLU A N 1
ATOM 584 C CA . GLU A 1 71 ? 0.918 -9.050 -1.663 1.00 95.00 71 GLU A CA 1
ATOM 585 C C . GLU A 1 71 ? 1.799 -8.184 -0.755 1.00 95.00 71 GLU A C 1
ATOM 587 O O . GLU A 1 71 ? 2.849 -8.647 -0.315 1.00 95.00 71 GLU A O 1
ATOM 592 N N . LEU A 1 72 ? 1.361 -6.964 -0.417 1.00 95.62 72 LEU A N 1
ATOM 593 C CA . LEU A 1 72 ? 2.081 -6.101 0.525 1.00 95.62 72 LEU A CA 1
ATOM 594 C C . LEU A 1 72 ? 2.032 -6.697 1.932 1.00 95.62 72 LEU A C 1
ATOM 596 O O . LEU A 1 72 ? 3.049 -6.780 2.615 1.00 95.62 72 LEU A O 1
ATOM 600 N N . LEU A 1 73 ? 0.852 -7.166 2.348 1.00 95.12 73 LEU A N 1
ATOM 601 C CA . LEU A 1 73 ? 0.681 -7.858 3.625 1.00 95.12 73 LEU A CA 1
ATOM 602 C C . LEU A 1 73 ? 1.461 -9.179 3.659 1.00 95.12 73 LEU A C 1
ATOM 604 O O . LEU A 1 73 ? 2.082 -9.491 4.671 1.00 95.12 73 LEU A O 1
ATOM 608 N N . ALA A 1 74 ? 1.496 -9.923 2.550 1.00 93.38 74 ALA A N 1
ATOM 609 C CA . ALA A 1 74 ? 2.304 -11.134 2.437 1.00 93.38 74 ALA A CA 1
ATOM 610 C C . ALA A 1 74 ? 3.808 -10.850 2.605 1.00 93.38 74 ALA A C 1
ATOM 612 O O . ALA A 1 74 ? 4.509 -11.646 3.227 1.00 93.38 74 ALA A O 1
ATOM 613 N N . ALA A 1 75 ? 4.296 -9.699 2.127 1.00 90.81 75 ALA A N 1
ATOM 614 C CA . ALA A 1 75 ? 5.698 -9.298 2.276 1.00 90.81 75 ALA A CA 1
ATOM 615 C C . ALA A 1 75 ? 6.112 -9.100 3.747 1.00 90.81 75 ALA A C 1
ATOM 617 O O . ALA A 1 75 ? 7.272 -9.306 4.096 1.00 90.81 75 ALA A O 1
ATOM 618 N N . ILE A 1 76 ? 5.158 -8.751 4.616 1.00 92.69 76 ILE A N 1
ATOM 619 C CA . ILE A 1 76 ? 5.364 -8.597 6.063 1.00 92.69 76 ILE A CA 1
ATOM 620 C C . ILE A 1 76 ? 4.750 -9.744 6.877 1.00 92.69 76 ILE A C 1
ATOM 622 O O . ILE A 1 76 ? 4.661 -9.644 8.101 1.00 92.69 76 ILE A O 1
ATOM 626 N N . ALA A 1 77 ? 4.357 -10.856 6.240 1.00 90.62 77 ALA A N 1
ATOM 627 C CA . ALA A 1 77 ? 3.700 -11.984 6.905 1.00 90.62 77 ALA A CA 1
ATOM 628 C C . ALA A 1 77 ? 4.438 -12.502 8.157 1.00 90.62 77 ALA A C 1
ATOM 630 O O . ALA A 1 77 ? 3.768 -12.694 9.174 1.00 90.62 77 ALA A O 1
ATOM 631 N N . PRO A 1 78 ? 5.785 -12.634 8.174 1.00 90.50 78 PRO A N 1
ATOM 632 C CA . PRO A 1 78 ? 6.509 -13.049 9.382 1.00 90.50 78 PRO A CA 1
ATOM 633 C C . PRO A 1 78 ? 6.297 -12.115 10.585 1.00 90.50 78 PRO A C 1
ATOM 635 O O . PRO A 1 78 ? 6.432 -12.525 11.738 1.00 90.50 78 PRO A O 1
ATOM 638 N N . ARG A 1 79 ? 5.962 -10.845 10.329 1.00 92.44 79 ARG A N 1
ATOM 639 C CA . ARG A 1 79 ? 5.725 -9.813 11.340 1.00 92.44 79 ARG A CA 1
ATOM 640 C C . ARG A 1 79 ? 4.244 -9.637 11.680 1.00 92.44 79 ARG A C 1
ATOM 642 O O . ARG A 1 79 ? 3.940 -9.149 12.767 1.00 92.44 79 ARG A O 1
ATOM 649 N N . LEU A 1 80 ? 3.323 -10.057 10.811 1.00 92.38 80 LEU A N 1
ATOM 650 C CA . LEU A 1 80 ? 1.887 -9.822 10.998 1.00 92.38 80 LEU A CA 1
ATOM 651 C C . LEU A 1 80 ? 1.346 -10.421 12.298 1.00 92.38 80 LEU A C 1
ATOM 653 O O . LEU A 1 80 ? 0.651 -9.726 13.031 1.00 92.38 80 LEU A O 1
ATOM 657 N N . GLU A 1 81 ? 1.707 -11.657 12.646 1.00 91.38 81 GLU A N 1
ATOM 658 C CA . GLU A 1 81 ? 1.197 -12.295 13.870 1.00 91.38 81 GLU A CA 1
ATOM 659 C C . GLU A 1 81 ? 1.642 -11.576 15.150 1.00 91.38 81 GLU A C 1
ATOM 661 O O . GLU A 1 81 ? 0.887 -11.444 16.116 1.00 91.38 81 GLU A O 1
ATOM 666 N N . SER A 1 82 ? 2.893 -11.114 15.189 1.00 94.31 82 SER A N 1
ATOM 667 C CA . SER A 1 82 ? 3.397 -10.338 16.325 1.00 94.31 82 SER A CA 1
ATOM 668 C C . SER A 1 82 ? 2.754 -8.954 16.363 1.00 94.31 82 SER A C 1
ATOM 670 O O . SER A 1 82 ? 2.370 -8.495 17.435 1.00 94.31 82 SER A O 1
ATOM 672 N N . LEU A 1 83 ? 2.535 -8.336 15.203 1.00 95.38 83 LEU A N 1
ATOM 673 C CA . LEU A 1 83 ? 1.877 -7.043 15.092 1.00 95.38 83 LEU A CA 1
ATOM 674 C C . LEU A 1 83 ? 0.410 -7.093 15.537 1.00 95.38 83 LEU A C 1
ATOM 676 O O . LEU A 1 83 ? -0.050 -6.227 16.273 1.00 95.38 83 LEU A O 1
ATOM 680 N N . GLN A 1 84 ? -0.316 -8.137 15.143 1.00 95.69 84 GLN A N 1
ATOM 681 C CA . GLN A 1 84 ? -1.688 -8.392 15.574 1.00 95.69 84 GLN A CA 1
ATOM 682 C C . GLN A 1 84 ? -1.780 -8.544 17.097 1.00 95.69 84 GLN A C 1
ATOM 684 O O . GLN A 1 84 ? -2.660 -7.948 17.718 1.00 95.69 84 GLN A O 1
ATOM 689 N N . ARG A 1 85 ? -0.829 -9.261 17.715 1.00 95.06 85 ARG A N 1
ATOM 690 C CA . ARG A 1 85 ? -0.731 -9.372 19.180 1.00 95.06 85 ARG A CA 1
ATOM 691 C C . ARG A 1 85 ? -0.432 -8.033 19.853 1.00 95.06 85 ARG A C 1
ATOM 693 O O . ARG A 1 85 ? -1.108 -7.698 20.819 1.00 95.06 85 ARG A O 1
ATOM 700 N N . GLU A 1 86 ? 0.526 -7.261 19.338 1.00 95.50 86 GLU A N 1
ATOM 701 C CA . GLU A 1 86 ? 0.858 -5.914 19.843 1.00 95.50 86 GLU A CA 1
ATOM 702 C C . GLU A 1 86 ? -0.340 -4.960 19.790 1.00 95.50 86 GLU A C 1
ATOM 704 O O . GLU A 1 86 ? -0.562 -4.175 20.707 1.00 95.50 86 GLU A O 1
ATOM 709 N N . LEU A 1 87 ? -1.124 -5.051 18.718 1.00 95.75 87 LEU A N 1
ATOM 710 C CA . LEU A 1 87 ? -2.320 -4.245 18.490 1.00 95.75 87 LEU A CA 1
ATOM 711 C C . LEU A 1 87 ? -3.560 -4.781 19.221 1.00 95.75 87 LEU A C 1
ATOM 713 O O . LEU A 1 87 ? -4.598 -4.120 19.229 1.00 95.75 87 LEU A O 1
ATOM 717 N N . GLY A 1 88 ? -3.481 -5.979 19.806 1.00 96.44 88 GLY A N 1
ATOM 718 C CA . GLY A 1 88 ? -4.607 -6.645 20.456 1.00 96.44 88 GLY A CA 1
ATOM 719 C C . GLY A 1 88 ? -5.743 -7.023 19.500 1.00 96.44 88 GLY A C 1
ATOM 720 O O . GLY A 1 88 ? -6.895 -7.072 19.928 1.00 96.44 88 GLY A O 1
ATOM 721 N N . VAL A 1 89 ? -5.448 -7.268 18.218 1.00 97.56 89 VAL A N 1
ATOM 722 C CA . VAL A 1 89 ? -6.439 -7.606 17.182 1.00 97.56 89 VAL A CA 1
ATOM 723 C C . VAL A 1 89 ? -6.258 -9.035 16.677 1.00 97.56 89 VAL A C 1
ATOM 725 O O . VAL A 1 89 ? -5.140 -9.513 16.517 1.00 97.56 89 VAL A O 1
ATOM 728 N N . VAL A 1 90 ? -7.356 -9.727 16.376 1.00 96.12 90 VAL A N 1
ATOM 729 C CA . VAL A 1 90 ? -7.312 -11.139 15.945 1.00 96.12 90 VAL A CA 1
ATOM 730 C C . VAL A 1 90 ? -7.189 -11.308 14.433 1.00 96.12 90 VAL A C 1
ATOM 732 O O . VAL A 1 90 ? -6.750 -12.350 13.960 1.00 96.12 90 VAL A O 1
ATOM 735 N N . ARG A 1 91 ? -7.546 -10.277 13.660 1.00 95.06 91 ARG A N 1
ATOM 736 C CA . ARG A 1 91 ? -7.426 -10.247 12.195 1.00 95.06 91 ARG A CA 1
ATOM 737 C C . ARG A 1 91 ? -7.378 -8.817 11.670 1.00 95.06 91 ARG A C 1
ATOM 739 O O . ARG A 1 91 ? -7.777 -7.888 12.375 1.00 95.06 91 ARG A O 1
ATOM 746 N N . LEU A 1 92 ? -6.939 -8.676 10.423 1.00 96.75 92 LEU A N 1
ATOM 747 C CA . LEU A 1 92 ? -6.895 -7.416 9.686 1.00 96.75 92 LEU A CA 1
ATOM 748 C C . LEU A 1 92 ? -7.963 -7.405 8.588 1.00 96.75 92 LEU A C 1
ATOM 750 O O . LEU A 1 92 ? -8.125 -8.394 7.877 1.00 96.75 92 LEU A O 1
ATOM 754 N N . VAL A 1 93 ? -8.674 -6.290 8.437 1.00 96.75 93 VAL A N 1
ATOM 755 C CA . VAL A 1 93 ? -9.711 -6.088 7.417 1.00 96.75 93 VAL A CA 1
ATOM 756 C C . VAL A 1 93 ? -9.507 -4.723 6.766 1.00 96.75 93 VAL A C 1
ATOM 758 O O . VAL A 1 93 ? -9.325 -3.719 7.455 1.00 96.75 93 VAL A O 1
ATOM 761 N N . SER A 1 94 ? -9.530 -4.672 5.434 1.00 96.88 94 SER A N 1
ATOM 762 C CA . SER A 1 94 ? -9.494 -3.393 4.722 1.00 96.88 94 SER A CA 1
ATOM 763 C C . SER A 1 94 ? -10.757 -2.601 5.038 1.00 96.88 94 SER A C 1
ATOM 765 O O . SER A 1 94 ? -11.859 -3.146 5.003 1.00 96.88 94 SER A O 1
ATOM 767 N N . ARG A 1 95 ? -10.629 -1.294 5.277 1.00 96.31 95 ARG A N 1
ATOM 768 C CA . ARG A 1 95 ? -11.785 -0.417 5.503 1.00 96.31 95 ARG A CA 1
ATOM 769 C C . ARG A 1 95 ? -12.717 -0.310 4.287 1.00 96.31 95 ARG A C 1
ATOM 771 O O . ARG A 1 95 ? -13.820 0.203 4.420 1.00 96.31 95 ARG A O 1
ATOM 778 N N . TRP A 1 96 ? -12.253 -0.777 3.126 1.00 95.25 96 TRP A N 1
ATOM 779 C CA . TRP A 1 96 ? -12.986 -0.816 1.859 1.00 95.25 96 TRP A CA 1
ATOM 780 C C . TRP A 1 96 ? -13.658 -2.171 1.586 1.00 95.25 96 TRP A C 1
ATOM 782 O O . TRP A 1 96 ? -14.340 -2.316 0.578 1.00 95.25 96 TRP A O 1
ATOM 792 N N . ASP A 1 97 ? -13.464 -3.167 2.457 1.00 94.94 97 ASP A N 1
ATOM 793 C CA . ASP A 1 97 ? -14.139 -4.464 2.374 1.00 94.94 97 ASP A CA 1
ATOM 794 C C . ASP A 1 97 ? -15.442 -4.426 3.186 1.00 94.94 97 ASP A C 1
ATOM 796 O O . ASP A 1 97 ? -15.509 -4.844 4.346 1.00 94.94 97 ASP A O 1
ATOM 800 N N . GLU A 1 98 ? -16.487 -3.865 2.575 1.00 92.94 98 GLU A N 1
ATOM 801 C CA . GLU A 1 98 ? -17.802 -3.711 3.206 1.00 92.94 98 GLU A CA 1
ATOM 802 C C . GLU A 1 98 ? -18.388 -5.055 3.656 1.00 92.94 98 GLU A C 1
ATOM 804 O O . GLU A 1 98 ? -18.967 -5.148 4.741 1.00 92.94 98 GLU A O 1
ATOM 809 N N . ALA A 1 99 ? -18.185 -6.111 2.863 1.00 94.31 99 ALA A N 1
ATOM 810 C CA . ALA A 1 99 ? -18.677 -7.448 3.168 1.00 94.31 99 ALA A CA 1
ATOM 811 C C . ALA A 1 99 ? -18.014 -8.014 4.434 1.00 94.31 99 ALA A C 1
ATOM 813 O O . ALA A 1 99 ? -18.704 -8.526 5.318 1.00 94.31 99 ALA A O 1
ATOM 814 N N . ALA A 1 100 ? -16.691 -7.880 4.571 1.00 94.06 100 ALA A N 1
ATOM 815 C CA . ALA A 1 100 ? -15.985 -8.319 5.771 1.00 94.06 100 ALA A CA 1
ATOM 816 C C . ALA A 1 100 ? -16.321 -7.463 7.003 1.00 94.06 100 ALA A C 1
ATOM 818 O O . ALA A 1 100 ? -16.391 -7.993 8.118 1.00 94.06 100 ALA A O 1
ATOM 819 N N . LEU A 1 101 ? -16.543 -6.156 6.821 1.00 95.19 101 LEU A N 1
ATOM 820 C CA . LEU A 1 101 ? -16.896 -5.234 7.902 1.00 95.19 101 LEU A CA 1
ATOM 821 C C . LEU A 1 101 ? -18.327 -5.413 8.412 1.00 95.19 101 LEU A C 1
ATOM 823 O O . LEU A 1 101 ? -18.559 -5.208 9.605 1.00 95.19 101 LEU A O 1
ATOM 827 N N . ALA A 1 102 ? -19.272 -5.825 7.563 1.00 95.44 102 ALA A N 1
ATOM 828 C CA . ALA A 1 102 ? -20.658 -6.080 7.962 1.00 95.44 102 ALA A CA 1
ATOM 829 C C . ALA A 1 102 ? -20.765 -7.123 9.092 1.00 95.44 102 ALA A C 1
ATOM 831 O O . ALA A 1 102 ? -21.641 -7.027 9.948 1.00 95.44 102 ALA A O 1
ATOM 832 N N . ALA A 1 103 ? -19.827 -8.074 9.146 1.00 92.56 103 ALA A N 1
ATOM 833 C CA . ALA A 1 103 ? -19.749 -9.095 10.191 1.00 92.56 103 ALA A CA 1
ATOM 834 C C . ALA A 1 103 ? -19.058 -8.624 11.491 1.00 92.56 103 ALA A C 1
ATOM 836 O O . ALA A 1 103 ? -18.918 -9.408 12.429 1.00 92.56 103 ALA A O 1
ATOM 837 N N . VAL A 1 104 ? -18.578 -7.376 11.561 1.00 94.69 104 VAL A N 1
ATOM 838 C CA . VAL A 1 104 ? -17.785 -6.854 12.685 1.00 94.69 104 VAL A CA 1
ATOM 839 C C . VAL A 1 104 ? -18.486 -5.648 13.312 1.00 94.69 104 VAL A C 1
ATOM 841 O O . VAL A 1 104 ? -18.586 -4.611 12.650 1.00 94.69 104 VAL A O 1
ATOM 844 N N . PRO A 1 105 ? -18.905 -5.712 14.591 1.00 95.69 105 PRO A N 1
ATOM 845 C CA . PRO A 1 105 ? -19.465 -4.559 15.295 1.00 95.69 105 PRO A CA 1
ATOM 846 C C . PRO A 1 105 ? -18.503 -3.369 15.280 1.00 95.69 105 PRO A C 1
ATOM 848 O O . PRO A 1 105 ? -17.304 -3.553 15.471 1.00 95.69 105 PRO A O 1
ATOM 851 N N . GLU A 1 106 ? -19.004 -2.144 15.115 1.00 95.44 106 GLU A N 1
ATOM 852 C CA . GLU A 1 106 ? -18.151 -0.942 15.087 1.00 95.44 106 GLU A CA 1
ATOM 853 C C . GLU A 1 106 ? -17.297 -0.796 16.351 1.00 95.44 106 GLU A C 1
ATOM 855 O O . GLU A 1 106 ? -16.111 -0.495 16.271 1.00 95.44 106 GLU A O 1
ATOM 860 N N . THR A 1 107 ? -17.852 -1.143 17.513 1.00 96.44 107 THR A N 1
ATOM 861 C CA . THR A 1 107 ? -17.144 -1.150 18.804 1.00 96.44 107 THR A CA 1
ATOM 862 C C . THR A 1 107 ? -16.013 -2.185 18.886 1.00 96.44 107 THR A C 1
ATOM 864 O O . THR A 1 107 ? -15.186 -2.135 19.804 1.00 96.44 107 THR A O 1
ATOM 867 N N . ALA A 1 108 ? -15.956 -3.144 17.957 1.00 97.06 108 ALA A N 1
ATOM 868 C CA . ALA A 1 108 ? -14.891 -4.137 17.831 1.00 97.06 108 ALA A CA 1
ATOM 869 C C . ALA A 1 108 ? -13.782 -3.715 16.857 1.00 97.06 108 ALA A C 1
ATOM 871 O O . ALA A 1 108 ? -12.725 -4.346 16.843 1.00 97.06 108 ALA A O 1
ATOM 872 N N . ARG A 1 109 ? -14.003 -2.669 16.055 1.00 97.62 109 ARG A N 1
ATOM 873 C CA . ARG A 1 109 ? -13.054 -2.191 15.046 1.00 97.62 109 ARG A CA 1
ATOM 874 C C . ARG A 1 109 ? -12.008 -1.290 15.701 1.00 97.62 109 ARG A C 1
ATOM 876 O O . ARG A 1 109 ? -12.340 -0.434 16.517 1.00 97.62 109 ARG A O 1
ATOM 883 N N . VAL A 1 110 ? -10.746 -1.491 15.348 1.00 97.94 110 VAL A N 1
ATOM 884 C CA . VAL A 1 110 ? -9.609 -0.679 15.799 1.00 97.94 110 VAL A CA 1
ATOM 885 C C . VAL A 1 110 ? -8.873 -0.206 14.558 1.00 97.94 110 VAL A C 1
ATOM 887 O O . VAL A 1 110 ? -8.446 -1.044 13.771 1.00 97.94 110 VAL A O 1
ATOM 890 N N . ASP A 1 111 ? -8.732 1.104 14.355 1.00 97.69 111 ASP A N 1
ATOM 891 C CA . ASP A 1 111 ? -7.906 1.613 13.255 1.00 97.69 111 ASP A CA 1
ATOM 892 C C . ASP A 1 111 ? -6.430 1.311 13.543 1.00 97.69 111 ASP A C 1
ATOM 894 O O . ASP A 1 111 ? -5.878 1.725 14.562 1.00 97.69 111 ASP A O 1
ATOM 898 N N . VAL A 1 112 ? -5.806 0.552 12.647 1.00 98.06 112 VAL A N 1
ATOM 899 C CA . VAL A 1 112 ? -4.403 0.129 12.737 1.00 98.06 112 VAL A CA 1
ATOM 900 C C . VAL A 1 112 ? -3.577 0.619 11.545 1.00 98.06 112 VAL A C 1
ATOM 902 O O . VAL A 1 112 ? -2.438 0.187 11.358 1.00 98.06 112 VAL A O 1
ATOM 905 N N . THR A 1 113 ? -4.137 1.528 10.738 1.00 98.19 113 THR A N 1
ATOM 906 C CA . THR A 1 113 ? -3.562 2.003 9.472 1.00 98.19 113 THR A CA 1
ATOM 907 C C . THR A 1 113 ? -2.142 2.529 9.651 1.00 98.19 113 THR A C 1
ATOM 909 O O . THR A 1 113 ? -1.226 2.052 8.985 1.00 98.19 113 THR A O 1
ATOM 912 N N . ASP A 1 114 ? -1.935 3.473 10.573 1.00 97.38 114 ASP A N 1
ATOM 913 C CA . ASP A 1 114 ? -0.630 4.125 10.745 1.00 97.38 114 ASP A CA 1
ATOM 914 C C . ASP A 1 114 ? 0.430 3.157 11.269 1.00 97.38 114 ASP A C 1
ATOM 916 O O . ASP A 1 114 ? 1.587 3.194 10.846 1.00 97.38 114 ASP A O 1
ATOM 920 N N . ARG A 1 115 ? 0.030 2.235 12.151 1.00 97.19 115 ARG A N 1
ATOM 921 C CA . ARG A 1 115 ? 0.947 1.232 12.686 1.00 97.19 115 ARG A CA 1
ATOM 922 C C . ARG A 1 115 ? 1.386 0.246 11.604 1.00 97.19 115 ARG A C 1
ATOM 924 O O . ARG A 1 115 ? 2.570 -0.077 11.559 1.00 97.19 115 ARG A O 1
ATOM 931 N N . LEU A 1 116 ? 0.471 -0.215 10.751 1.00 97.31 116 LEU A N 1
ATOM 932 C CA . LEU A 1 116 ? 0.807 -1.072 9.609 1.00 97.31 116 LEU A CA 1
ATOM 933 C C . LEU A 1 116 ? 1.655 -0.322 8.573 1.00 97.31 116 LEU A C 1
ATOM 935 O O . LEU A 1 116 ? 2.609 -0.882 8.045 1.00 97.31 116 LEU A O 1
ATOM 939 N N . ALA A 1 117 ? 1.360 0.955 8.313 1.00 97.56 117 ALA A N 1
ATOM 940 C CA . ALA A 1 117 ? 2.130 1.777 7.378 1.00 97.56 117 ALA A CA 1
ATOM 941 C C . ALA A 1 117 ? 3.591 1.938 7.818 1.00 97.56 117 ALA A C 1
ATOM 943 O O . ALA A 1 117 ? 4.493 1.917 6.979 1.00 97.56 117 ALA A O 1
ATOM 944 N N . ALA A 1 118 ? 3.835 2.019 9.129 1.00 96.94 118 ALA A N 1
ATOM 945 C CA . ALA A 1 118 ? 5.178 2.106 9.694 1.00 96.94 118 ALA A CA 1
ATOM 946 C C . ALA A 1 118 ? 6.054 0.866 9.423 1.00 96.94 118 ALA A C 1
ATOM 948 O O . ALA A 1 118 ? 7.275 0.995 9.439 1.00 96.94 118 ALA A O 1
ATOM 949 N N . GLU A 1 119 ? 5.472 -0.305 9.125 1.00 96.19 119 GLU A N 1
ATOM 950 C CA . GLU A 1 119 ? 6.244 -1.489 8.700 1.00 96.19 119 GLU A CA 1
ATOM 951 C C . GLU A 1 119 ? 6.873 -1.296 7.313 1.00 96.19 119 GLU A C 1
ATOM 953 O O . GLU A 1 119 ? 7.933 -1.843 7.019 1.00 96.19 119 GLU A O 1
ATOM 958 N N . PHE A 1 120 ? 6.250 -0.480 6.460 1.00 96.69 120 PHE A N 1
ATOM 959 C CA . PHE A 1 120 ? 6.765 -0.177 5.127 1.00 96.69 120 PHE A CA 1
ATOM 960 C C . PHE A 1 120 ? 7.591 1.108 5.102 1.00 96.69 120 PHE A C 1
ATOM 962 O O . PHE A 1 120 ? 8.581 1.194 4.375 1.00 96.69 120 PHE A O 1
ATOM 969 N N . LEU A 1 121 ? 7.189 2.110 5.883 1.00 97.25 121 LEU A N 1
ATOM 970 C CA . LEU A 1 121 ? 7.810 3.427 5.910 1.00 97.25 121 LEU A CA 1
ATOM 971 C C . LEU A 1 121 ? 7.906 3.933 7.360 1.00 97.25 121 LEU A C 1
ATOM 973 O O . LEU A 1 121 ? 7.047 4.699 7.796 1.00 97.25 121 LEU A O 1
ATOM 977 N N . PRO A 1 122 ? 8.945 3.534 8.120 1.00 96.31 122 PRO A N 1
ATOM 978 C CA . PRO A 1 122 ? 9.068 3.873 9.543 1.00 96.31 122 PRO A CA 1
ATOM 979 C C . PRO A 1 122 ? 9.421 5.347 9.798 1.00 96.31 122 PRO A C 1
ATOM 981 O O . PRO A 1 122 ? 9.126 5.880 10.864 1.00 96.31 122 PRO A O 1
ATOM 984 N N . ALA A 1 123 ? 10.039 6.021 8.823 1.00 96.25 123 ALA A N 1
ATOM 985 C CA . ALA A 1 123 ? 10.449 7.422 8.918 1.00 96.25 123 ALA A CA 1
ATOM 986 C C . ALA A 1 123 ? 9.916 8.239 7.723 1.00 96.25 123 ALA A C 1
ATOM 988 O O . ALA A 1 123 ? 10.700 8.653 6.865 1.00 96.25 123 ALA A O 1
ATOM 989 N N . PRO A 1 124 ? 8.588 8.459 7.624 1.00 97.06 124 PRO A N 1
ATOM 990 C CA . PRO A 1 124 ? 8.023 9.281 6.562 1.00 97.06 124 PRO A CA 1
ATOM 991 C C . PRO A 1 124 ? 8.483 10.738 6.704 1.00 97.06 124 PRO A C 1
ATOM 993 O O . PRO A 1 124 ? 8.738 11.224 7.808 1.00 97.06 124 PRO A O 1
ATOM 996 N N . THR A 1 125 ? 8.550 11.468 5.598 1.00 97.94 125 THR A N 1
ATOM 997 C CA . THR A 1 125 ? 8.698 12.930 5.612 1.00 97.94 125 THR A CA 1
ATOM 998 C C . THR A 1 125 ? 7.406 13.603 6.083 1.00 97.94 125 THR A C 1
ATOM 1000 O O . THR A 1 125 ? 6.340 12.981 6.089 1.00 97.94 125 THR A O 1
ATOM 1003 N N . ASP A 1 126 ? 7.460 14.893 6.430 1.00 97.94 126 ASP A N 1
ATOM 1004 C CA . ASP A 1 126 ? 6.251 15.660 6.777 1.00 97.94 126 ASP A CA 1
ATOM 1005 C C . ASP A 1 126 ? 5.222 15.637 5.649 1.00 97.94 126 ASP A C 1
ATOM 1007 O O . ASP A 1 126 ? 4.039 15.398 5.885 1.00 97.94 126 ASP A O 1
ATOM 1011 N N . ARG A 1 127 ? 5.684 15.769 4.401 1.00 97.88 127 ARG A N 1
ATOM 1012 C CA . ARG A 1 127 ? 4.809 15.699 3.232 1.00 97.88 127 ARG A CA 1
ATOM 1013 C C . ARG A 1 127 ? 4.154 14.326 3.081 1.00 97.88 127 ARG A C 1
ATOM 1015 O O . ARG A 1 127 ? 2.981 14.242 2.735 1.00 97.88 127 ARG A O 1
ATOM 1022 N N . GLN A 1 128 ? 4.890 13.245 3.335 1.00 98.00 128 GLN A N 1
ATOM 1023 C CA . GLN A 1 128 ? 4.326 11.894 3.291 1.00 98.00 128 GLN A CA 1
ATOM 1024 C C . GLN A 1 128 ? 3.300 11.678 4.407 1.00 98.00 128 GLN A C 1
ATOM 1026 O O . GLN A 1 128 ? 2.242 11.119 4.132 1.00 98.00 128 GLN A O 1
ATOM 1031 N N . ARG A 1 129 ? 3.566 12.161 5.629 1.00 97.88 129 ARG A N 1
ATOM 1032 C CA . ARG A 1 129 ? 2.589 12.141 6.731 1.00 97.88 129 ARG A CA 1
ATOM 1033 C C . ARG A 1 129 ? 1.311 12.889 6.365 1.00 97.88 129 ARG A C 1
ATOM 1035 O O . ARG A 1 129 ? 0.223 12.353 6.546 1.00 97.88 129 ARG A O 1
ATOM 1042 N N . GLU A 1 130 ? 1.450 14.093 5.816 1.00 97.88 130 GLU A N 1
ATOM 1043 C CA 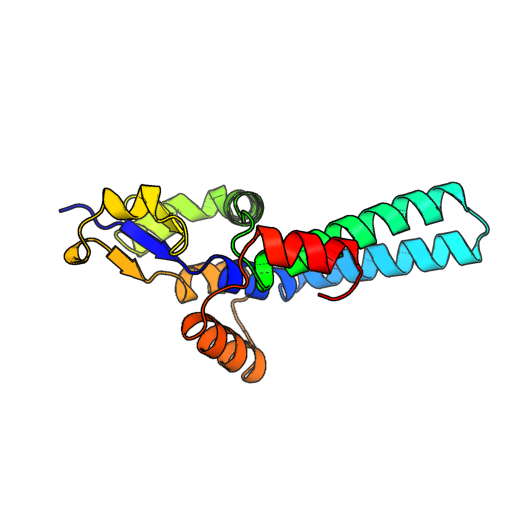. GLU A 1 130 ? 0.326 14.926 5.387 1.00 97.88 130 GLU A CA 1
ATOM 1044 C C . GLU A 1 130 ? -0.524 14.217 4.323 1.00 97.88 130 GLU A C 1
ATOM 1046 O O . GLU A 1 130 ? -1.745 14.154 4.449 1.00 97.88 130 GLU A O 1
ATOM 1051 N N . ILE A 1 131 ? 0.111 13.624 3.306 1.00 97.88 131 ILE A N 1
ATOM 1052 C CA . ILE A 1 131 ? -0.594 12.880 2.256 1.00 97.88 131 ILE A CA 1
ATOM 1053 C C . ILE A 1 131 ? -1.326 11.669 2.845 1.00 97.88 131 ILE A C 1
ATOM 1055 O O . ILE A 1 131 ? -2.515 11.506 2.585 1.00 97.88 131 ILE A O 1
ATOM 1059 N N . MET A 1 132 ? -0.668 10.857 3.681 1.00 97.94 132 MET A N 1
ATOM 1060 C CA . MET A 1 132 ? -1.310 9.700 4.321 1.00 97.94 132 MET A CA 1
ATOM 1061 C C . MET A 1 132 ? -2.500 10.109 5.202 1.00 97.94 132 MET A C 1
ATOM 1063 O O . MET A 1 132 ? -3.514 9.414 5.217 1.00 97.94 132 MET A O 1
ATOM 1067 N N . ALA A 1 133 ? -2.417 11.249 5.896 1.00 97.00 133 ALA A N 1
ATOM 1068 C CA . ALA A 1 133 ? -3.540 11.813 6.642 1.00 97.00 133 ALA A CA 1
ATOM 1069 C C . ALA A 1 133 ? -4.688 12.235 5.709 1.00 97.00 133 ALA A C 1
ATOM 1071 O O . ALA A 1 133 ? -5.822 11.812 5.905 1.00 97.00 133 ALA A O 1
ATOM 1072 N N . GLN A 1 134 ? -4.398 12.987 4.644 1.00 96.69 134 GLN A N 1
ATOM 1073 C CA . GLN A 1 134 ? -5.408 13.429 3.672 1.00 96.69 134 GLN A CA 1
ATOM 1074 C C . GLN A 1 134 ? -6.091 12.270 2.942 1.00 96.69 134 GLN A C 1
ATOM 1076 O O . GLN A 1 134 ? -7.265 12.374 2.588 1.00 96.69 134 GLN A O 1
ATOM 1081 N N . MET A 1 135 ? -5.370 11.175 2.690 1.00 96.44 135 MET A N 1
ATOM 1082 C CA . MET A 1 135 ? -5.942 9.982 2.070 1.00 96.44 135 MET A CA 1
ATOM 1083 C C . MET A 1 135 ? -7.066 9.411 2.933 1.00 96.44 135 MET A C 1
ATOM 1085 O O . MET A 1 135 ? -8.143 9.143 2.405 1.00 96.44 135 MET A O 1
ATOM 1089 N N . LYS A 1 136 ? -6.865 9.309 4.253 1.00 94.38 136 LYS A N 1
ATOM 1090 C CA . LYS A 1 136 ? -7.847 8.737 5.189 1.00 94.38 136 LYS A CA 1
ATOM 1091 C C . LYS A 1 136 ? -9.188 9.484 5.219 1.00 94.38 136 LYS A C 1
ATOM 1093 O O . LYS A 1 136 ? -10.202 8.846 5.508 1.00 94.38 136 LYS A O 1
ATOM 1098 N N . GLU A 1 137 ? -9.189 10.770 4.864 1.00 95.12 137 GLU A N 1
ATOM 1099 C CA . GLU A 1 137 ? -10.371 11.649 4.812 1.00 95.12 137 GLU A CA 1
ATOM 1100 C C . GLU A 1 137 ? -11.145 11.578 3.487 1.00 95.12 137 GLU A C 1
ATOM 1102 O O . GLU A 1 137 ? -12.268 12.069 3.382 1.00 95.12 137 GLU A O 1
ATOM 1107 N N . LYS A 1 138 ? -10.552 10.997 2.438 1.00 93.62 138 LYS A N 1
ATOM 1108 C CA . LYS A 1 138 ? -11.133 10.976 1.090 1.00 93.62 138 LYS A CA 1
ATOM 1109 C C . LYS A 1 138 ? -11.538 9.569 0.697 1.00 93.62 138 LYS A C 1
ATOM 1111 O O . LYS A 1 138 ? -10.746 8.636 0.830 1.00 93.62 138 LYS A O 1
ATOM 1116 N N . ALA A 1 139 ? -12.722 9.429 0.109 1.00 94.00 139 ALA A N 1
ATOM 1117 C CA . ALA A 1 139 ? -13.119 8.177 -0.521 1.00 94.00 139 ALA A CA 1
ATOM 1118 C C . ALA A 1 139 ? -12.153 7.808 -1.672 1.00 94.00 139 ALA A C 1
ATOM 1120 O O . ALA A 1 139 ? -11.646 8.701 -2.361 1.00 94.00 139 ALA A O 1
ATOM 1121 N N . PRO A 1 140 ? -11.861 6.514 -1.878 1.00 95.88 140 PRO A N 1
ATOM 1122 C CA . PRO A 1 140 ? -11.113 6.038 -3.036 1.00 95.88 140 PRO A CA 1
ATOM 1123 C C . PRO A 1 140 ? -11.872 6.329 -4.332 1.00 95.88 140 PRO A C 1
ATOM 1125 O O . PRO A 1 140 ? -13.102 6.398 -4.347 1.00 95.88 140 PRO A O 1
ATOM 1128 N N . LEU A 1 141 ? -11.147 6.413 -5.450 1.00 95.75 141 LEU A N 1
ATOM 1129 C CA . LEU A 1 141 ? -11.779 6.269 -6.757 1.00 95.75 141 LEU A CA 1
ATOM 1130 C C . LEU A 1 141 ? -12.419 4.876 -6.836 1.00 95.75 141 LEU A C 1
ATOM 1132 O O . LEU A 1 141 ? -11.751 3.898 -6.485 1.00 95.75 141 LEU A O 1
ATOM 1136 N N . PRO A 1 142 ? -13.663 4.737 -7.323 1.00 95.31 142 PRO A N 1
ATOM 1137 C CA . PRO A 1 142 ? -14.253 3.423 -7.543 1.00 95.31 142 PRO A CA 1
ATOM 1138 C C . PRO A 1 142 ? -13.363 2.568 -8.451 1.00 95.31 142 PRO A C 1
ATOM 1140 O O . PRO A 1 142 ? -12.916 3.034 -9.501 1.00 95.31 142 PRO A O 1
ATOM 1143 N N . LEU A 1 143 ? -13.121 1.310 -8.079 1.00 94.25 143 LEU A N 1
ATOM 1144 C CA . LEU A 1 143 ? -12.187 0.434 -8.796 1.00 94.25 143 LEU A CA 1
ATOM 1145 C C . LEU A 1 143 ? -12.474 0.275 -10.297 1.00 94.25 143 LEU A C 1
ATOM 1147 O O . LEU A 1 143 ? -11.521 0.322 -11.079 1.00 94.25 143 LEU A O 1
ATOM 1151 N N . PRO A 1 144 ? -13.736 0.168 -10.757 1.00 95.62 144 PRO A N 1
ATOM 1152 C CA . PRO A 1 144 ? -14.025 0.161 -12.190 1.00 95.62 144 PRO A CA 1
ATOM 1153 C C . PRO A 1 144 ? -13.578 1.448 -12.901 1.00 95.62 144 PRO A C 1
ATOM 1155 O O . PRO A 1 144 ? -13.011 1.383 -13.991 1.00 95.62 144 PRO A O 1
ATOM 1158 N N . VAL A 1 145 ? -13.768 2.611 -12.266 1.00 95.50 145 VAL A N 1
ATOM 1159 C CA . VAL A 1 145 ? -13.356 3.919 -12.805 1.00 95.50 145 VAL A CA 1
ATOM 1160 C C . VAL A 1 145 ? -11.835 4.022 -12.849 1.00 95.50 145 VAL A C 1
ATOM 1162 O O . VAL A 1 145 ? -11.275 4.386 -13.882 1.00 95.50 145 VAL A O 1
ATOM 1165 N N . ALA A 1 146 ? -11.159 3.629 -11.770 1.00 95.06 146 ALA A N 1
ATOM 1166 C CA . ALA A 1 146 ? -9.704 3.605 -11.719 1.00 95.06 146 ALA A CA 1
ATOM 1167 C C . ALA A 1 146 ? -9.125 2.684 -12.811 1.00 95.06 146 ALA A C 1
ATOM 1169 O O . ALA A 1 146 ? -8.259 3.089 -13.578 1.00 95.06 146 ALA A O 1
ATOM 1170 N N . ARG A 1 147 ? -9.658 1.470 -12.988 1.00 94.25 147 ARG A N 1
ATOM 1171 C CA . ARG A 1 147 ? -9.202 0.550 -14.049 1.00 94.25 147 ARG A CA 1
ATOM 1172 C C . ARG A 1 147 ? -9.372 1.130 -15.452 1.00 94.25 147 ARG A C 1
ATOM 1174 O O . ARG A 1 147 ? -8.466 0.985 -16.272 1.00 94.25 147 ARG A O 1
ATOM 1181 N N . MET A 1 148 ? -10.485 1.816 -15.710 1.00 94.50 148 MET A N 1
ATOM 1182 C CA . MET A 1 148 ? -10.716 2.518 -16.974 1.00 94.50 148 MET A CA 1
ATOM 1183 C C . MET A 1 148 ? -9.686 3.636 -17.202 1.00 94.50 148 MET A C 1
ATOM 1185 O O . MET A 1 148 ? -9.116 3.735 -18.286 1.00 94.50 148 MET A O 1
ATOM 1189 N N . MET A 1 149 ? -9.412 4.462 -16.187 1.00 93.44 149 MET A N 1
ATOM 1190 C CA . MET A 1 149 ? -8.435 5.553 -16.288 1.00 93.44 149 MET A CA 1
ATOM 1191 C C . MET A 1 149 ? -7.003 5.039 -16.469 1.00 93.44 149 MET A C 1
ATOM 1193 O O . MET A 1 149 ? -6.251 5.610 -17.257 1.00 93.44 149 MET A O 1
ATOM 1197 N N . ALA A 1 150 ? -6.642 3.936 -15.806 1.00 90.00 150 ALA A N 1
ATOM 1198 C CA . ALA A 1 150 ? -5.317 3.324 -15.908 1.00 90.00 150 ALA A CA 1
ATOM 1199 C C . ALA A 1 150 ? -5.074 2.786 -17.318 1.00 90.00 150 ALA A C 1
ATOM 1201 O O . ALA A 1 150 ? -4.018 3.022 -17.890 1.00 90.00 150 ALA A O 1
ATOM 1202 N N . ALA A 1 151 ? -6.073 2.122 -17.907 1.00 87.69 151 ALA A N 1
ATOM 1203 C CA . ALA A 1 151 ? -6.002 1.644 -19.287 1.00 87.69 151 ALA A CA 1
ATOM 1204 C C . ALA A 1 151 ? -5.868 2.788 -20.311 1.00 87.69 151 ALA A C 1
ATOM 1206 O O . ALA A 1 151 ? -5.381 2.569 -21.415 1.00 87.69 151 ALA A O 1
ATOM 1207 N N . ALA A 1 152 ? -6.291 4.003 -19.948 1.00 88.94 152 ALA A N 1
ATOM 1208 C CA . ALA A 1 152 ? -6.172 5.199 -20.774 1.00 88.94 152 ALA A CA 1
ATOM 1209 C C . ALA A 1 152 ? -4.917 6.044 -20.476 1.00 88.94 152 ALA A C 1
ATOM 1211 O O . ALA A 1 152 ? -4.784 7.113 -21.071 1.00 88.94 152 ALA A O 1
ATOM 1212 N N . ASN A 1 153 ? -4.034 5.617 -19.560 1.00 82.38 153 ASN A N 1
ATOM 1213 C CA . ASN A 1 153 ? -2.893 6.402 -19.062 1.00 82.38 153 ASN A CA 1
ATOM 1214 C C . ASN A 1 153 ? -3.302 7.777 -18.489 1.00 82.38 153 ASN A C 1
ATOM 1216 O O . ASN A 1 153 ? -2.650 8.790 -18.735 1.00 82.38 153 ASN A O 1
ATOM 1220 N N . LYS A 1 154 ? -4.423 7.822 -17.753 1.00 82.69 154 LYS A N 1
ATOM 1221 C CA . LYS A 1 154 ? -5.017 9.044 -17.165 1.00 82.69 154 LYS A CA 1
ATOM 1222 C C . LYS A 1 154 ? -5.110 9.012 -15.635 1.00 82.69 154 LYS A C 1
ATOM 1224 O O . LYS A 1 154 ? -5.910 9.756 -15.069 1.00 82.69 154 LYS A O 1
ATOM 1229 N N . LEU A 1 155 ? -4.376 8.107 -14.994 1.00 78.12 155 LEU A N 1
ATOM 1230 C CA . LEU A 1 155 ? -4.355 7.926 -13.541 1.00 78.12 155 LEU A CA 1
ATOM 1231 C C . LEU A 1 155 ? -3.088 8.523 -12.939 1.00 78.12 155 LEU A C 1
ATOM 1233 O O . LEU A 1 155 ? -2.030 8.365 -13.588 1.00 78.12 155 LEU A O 1
#

Radius of gyration: 17.67 Å; chains: 1; bounding box: 43×29×51 Å

Secondary structure (DSSP, 8-state):
--EEEEE-HHHHHHHHHT-HHHHHHHHHHHHHHHHHHHTT-HHHHHHHHHHHHHHHHHHHHHHHS----HHHHHHTHHHHHHHHHHTTEEEEEETT-HHHHHTS-GGGEEE-HHHHHHHH-SS--HHHHHHHHHHHTSPPPPHHHHHHHHHTT--

Foldseek 3Di:
DAAEAEAAQLLLLLLQCPFPVVVVVLVVLVVQLVVCVVVVVVVSNVVSVVVNLVVVLQSQLRNQHDPDPVVSCVVCVVCVVVLCVVQRHPYYDYPPPVVVCVPPDPVRYDHCHVVSSCVRHVDDDPVSVVVSVVSVVDHGDYSVVSNVCSVVVND